Protein AF-A0A0J6SV05-F1 (afdb_monomer_lite)

Structure (mmCIF, N/CA/C/O backbone):
data_AF-A0A0J6SV05-F1
#
_entry.id   AF-A0A0J6SV05-F1
#
loop_
_atom_site.group_PDB
_atom_site.id
_atom_site.type_symbol
_atom_site.label_atom_id
_atom_site.label_alt_id
_atom_site.label_comp_id
_atom_site.label_asym_id
_atom_site.label_entity_id
_atom_site.label_seq_id
_atom_site.pdbx_PDB_ins_code
_atom_site.Cartn_x
_atom_site.Cartn_y
_atom_site.Cartn_z
_atom_site.occupancy
_atom_site.B_iso_or_equiv
_atom_site.auth_seq_id
_atom_site.auth_comp_id
_atom_site.auth_asym_id
_atom_site.auth_atom_id
_atom_site.pdbx_PDB_model_num
ATOM 1 N N . MET A 1 1 ? -43.592 -12.415 7.353 1.00 39.47 1 MET A N 1
ATOM 2 C CA . MET A 1 1 ? -42.940 -11.315 8.099 1.00 39.47 1 MET A CA 1
ATOM 3 C C . MET A 1 1 ? -41.595 -11.030 7.451 1.00 39.47 1 MET A C 1
ATOM 5 O O . MET A 1 1 ? -40.737 -11.900 7.470 1.00 39.47 1 MET A O 1
ATOM 9 N N . SER A 1 2 ? -41.433 -9.872 6.805 1.00 54.97 2 SER A N 1
ATOM 10 C CA . SER A 1 2 ? -40.156 -9.497 6.184 1.00 54.97 2 SER A CA 1
ATOM 11 C C . SER A 1 2 ? -39.214 -8.995 7.277 1.00 54.97 2 SER A C 1
ATOM 13 O O . SER A 1 2 ? -39.432 -7.918 7.836 1.00 54.97 2 SER A O 1
ATOM 15 N N . ALA A 1 3 ? -38.224 -9.807 7.650 1.00 58.34 3 ALA A N 1
ATOM 16 C CA . ALA A 1 3 ? -37.185 -9.400 8.585 1.00 58.34 3 ALA A CA 1
ATOM 17 C C . ALA A 1 3 ? -36.394 -8.249 7.946 1.00 58.34 3 ALA A C 1
ATOM 19 O O . ALA A 1 3 ? -35.622 -8.457 7.009 1.00 58.34 3 ALA A O 1
ATOM 20 N N . LYS A 1 4 ? -36.622 -7.015 8.415 1.00 64.94 4 LYS A N 1
ATOM 21 C CA . LYS A 1 4 ? -35.809 -5.858 8.026 1.00 64.94 4 LYS A CA 1
ATOM 22 C C . LYS A 1 4 ? -34.355 -6.194 8.354 1.00 64.94 4 LYS A C 1
ATOM 24 O O . LYS A 1 4 ? -34.016 -6.327 9.528 1.00 64.94 4 LYS A O 1
ATOM 29 N N . LYS A 1 5 ? -33.514 -6.349 7.323 1.00 71.50 5 LYS A N 1
ATOM 30 C CA . LYS A 1 5 ? -32.06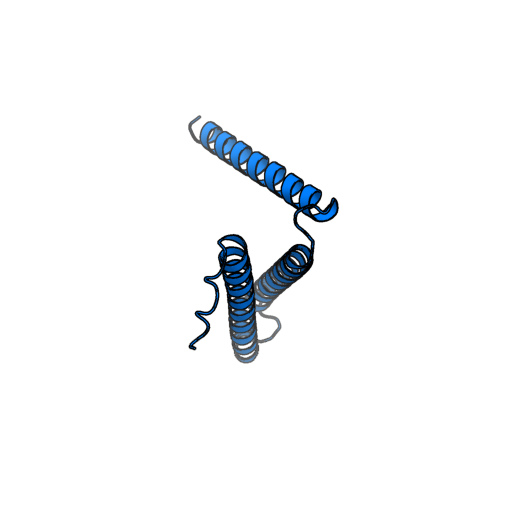6 -6.507 7.504 1.00 71.50 5 LYS A CA 1
ATOM 31 C C . LYS A 1 5 ? -31.563 -5.365 8.402 1.00 71.50 5 LYS A C 1
ATOM 33 O O . LYS A 1 5 ? -31.904 -4.210 8.121 1.00 71.50 5 LYS A O 1
ATOM 38 N N . PRO A 1 6 ? -30.798 -5.660 9.467 1.00 76.25 6 PRO A N 1
ATOM 39 C CA . PRO A 1 6 ? -30.237 -4.619 10.314 1.00 76.25 6 PRO A CA 1
ATOM 40 C C . PRO A 1 6 ? -29.390 -3.663 9.467 1.00 76.25 6 PRO A C 1
ATOM 42 O O . PRO A 1 6 ? -28.670 -4.091 8.562 1.00 76.25 6 PRO A O 1
ATOM 45 N N . ARG A 1 7 ? -29.511 -2.354 9.724 1.00 80.56 7 ARG A N 1
ATOM 46 C CA . ARG A 1 7 ? -28.657 -1.346 9.079 1.00 80.56 7 ARG A CA 1
ATOM 47 C C . ARG A 1 7 ? -27.221 -1.550 9.557 1.00 80.56 7 ARG A C 1
ATOM 49 O O . ARG A 1 7 ? -27.006 -1.745 10.750 1.00 80.56 7 ARG A O 1
ATOM 56 N N . ALA A 1 8 ? -26.269 -1.462 8.631 1.00 82.25 8 ALA A N 1
ATOM 57 C CA . ALA A 1 8 ? -24.851 -1.526 8.958 1.00 82.25 8 ALA A CA 1
ATOM 58 C C . ALA A 1 8 ? -24.465 -0.408 9.939 1.00 82.25 8 ALA A C 1
ATOM 60 O O . ALA A 1 8 ? -24.906 0.739 9.819 1.00 82.25 8 ALA A O 1
ATOM 61 N N . THR A 1 9 ? -23.629 -0.754 10.904 1.00 89.38 9 THR A N 1
ATOM 62 C CA . THR A 1 9 ? -23.035 0.152 11.883 1.00 89.38 9 THR A CA 1
ATOM 63 C C . THR A 1 9 ? -21.963 1.035 11.235 1.00 89.38 9 THR A C 1
ATOM 65 O O . THR A 1 9 ? -21.366 0.697 10.213 1.00 89.38 9 THR A O 1
ATOM 68 N N . ALA A 1 10 ? -21.641 2.167 11.867 1.00 85.69 10 ALA A N 1
ATOM 69 C CA . ALA A 1 10 ? -20.572 3.053 11.394 1.00 85.69 10 ALA A CA 1
ATOM 70 C C . ALA A 1 10 ? -19.184 2.376 11.368 1.00 85.69 10 ALA A C 1
ATOM 72 O O . ALA A 1 10 ? -18.311 2.771 10.597 1.00 85.69 10 ALA A O 1
ATOM 73 N N . ALA A 1 11 ? -18.949 1.367 12.213 1.00 83.88 11 ALA A N 1
ATOM 74 C CA . ALA A 1 11 ? -17.713 0.588 12.189 1.00 83.88 11 ALA A CA 1
ATOM 75 C C . ALA A 1 11 ? -17.635 -0.301 10.939 1.00 83.88 11 ALA A C 1
ATOM 77 O O . ALA A 1 11 ? -16.604 -0.313 10.270 1.00 83.88 11 ALA A O 1
ATOM 78 N N . GLU A 1 12 ? -18.734 -0.966 10.580 1.00 83.19 12 GLU A N 1
ATOM 79 C CA . GLU A 1 12 ? -18.821 -1.804 9.378 1.00 83.19 12 GLU A CA 1
ATOM 80 C C . GLU A 1 12 ? -18.696 -0.974 8.099 1.00 83.19 12 GLU A C 1
ATOM 82 O O . GLU A 1 12 ? -17.954 -1.350 7.196 1.00 83.19 12 GLU A O 1
ATOM 87 N N . ILE A 1 13 ? -19.348 0.193 8.042 1.00 84.88 13 ILE A N 1
ATOM 88 C CA . ILE A 1 13 ? -19.228 1.114 6.900 1.00 84.88 13 ILE A CA 1
ATOM 89 C C . ILE A 1 13 ? -17.773 1.561 6.722 1.00 84.88 13 ILE A C 1
ATOM 91 O O . ILE A 1 13 ? -17.255 1.524 5.609 1.00 84.88 13 ILE A O 1
ATOM 95 N N . ARG A 1 14 ? -17.089 1.940 7.811 1.00 83.38 14 ARG A N 1
ATOM 96 C CA . ARG A 1 14 ? -15.675 2.347 7.757 1.00 83.38 14 ARG A CA 1
ATOM 97 C C . ARG A 1 14 ? -14.755 1.204 7.352 1.00 83.38 14 ARG A C 1
ATOM 99 O O . ARG A 1 14 ? -13.856 1.423 6.551 1.00 83.38 14 ARG A O 1
ATOM 106 N N . SER A 1 15 ? -14.980 0.004 7.881 1.00 82.94 15 SER A N 1
ATOM 107 C CA . SER A 1 15 ? -14.194 -1.174 7.507 1.00 82.94 15 SER A CA 1
ATOM 108 C C . SER A 1 15 ? -14.359 -1.497 6.025 1.00 82.94 15 SER A C 1
ATOM 110 O O . SER A 1 15 ? -13.362 -1.737 5.353 1.00 82.94 15 SER A O 1
ATOM 112 N N . ARG A 1 16 ? -15.586 -1.429 5.499 1.00 85.00 16 ARG A N 1
ATOM 113 C CA . ARG A 1 16 ? -15.849 -1.622 4.072 1.00 85.00 16 ARG A CA 1
ATOM 114 C C . ARG A 1 16 ? -15.171 -0.554 3.217 1.00 85.00 16 ARG A C 1
ATOM 116 O O . ARG A 1 16 ? -14.438 -0.908 2.308 1.00 85.00 16 ARG A O 1
ATOM 123 N N . ALA A 1 17 ? -15.348 0.724 3.551 1.00 84.44 17 ALA A N 1
ATOM 124 C CA . ALA A 1 17 ? -14.714 1.820 2.819 1.00 84.44 17 ALA A CA 1
ATOM 125 C C . ALA A 1 17 ? -13.182 1.702 2.814 1.00 84.44 17 ALA A C 1
ATOM 127 O O . ALA A 1 17 ? -12.539 1.981 1.809 1.00 84.44 17 ALA A O 1
ATOM 128 N N . PHE A 1 18 ? -12.591 1.259 3.925 1.00 84.94 18 PHE A N 1
ATOM 129 C CA . PHE A 1 18 ? -11.158 1.009 3.999 1.00 84.94 18 PHE A CA 1
ATOM 130 C C . PHE A 1 18 ? -10.721 -0.125 3.063 1.00 84.94 18 PHE A C 1
ATOM 132 O O . PHE A 1 18 ? -9.766 0.053 2.314 1.00 84.94 18 PHE A O 1
ATOM 139 N N . LEU A 1 19 ? -11.440 -1.251 3.045 1.00 85.19 19 LEU A N 1
ATOM 140 C CA . LEU A 1 19 ? -11.164 -2.350 2.112 1.00 85.19 19 LEU A CA 1
ATOM 141 C C . LEU A 1 19 ? -11.340 -1.923 0.647 1.00 85.19 19 LEU A C 1
ATOM 143 O O . LEU A 1 19 ? -10.512 -2.280 -0.185 1.00 85.19 19 LEU A O 1
ATOM 147 N N . ASP A 1 20 ? -12.355 -1.110 0.345 1.00 87.81 20 ASP A N 1
ATOM 148 C CA . ASP A 1 20 ? -12.575 -0.561 -0.998 1.00 87.81 20 ASP A CA 1
ATOM 149 C C . ASP A 1 20 ? -11.389 0.321 -1.444 1.00 87.81 20 ASP A C 1
ATOM 151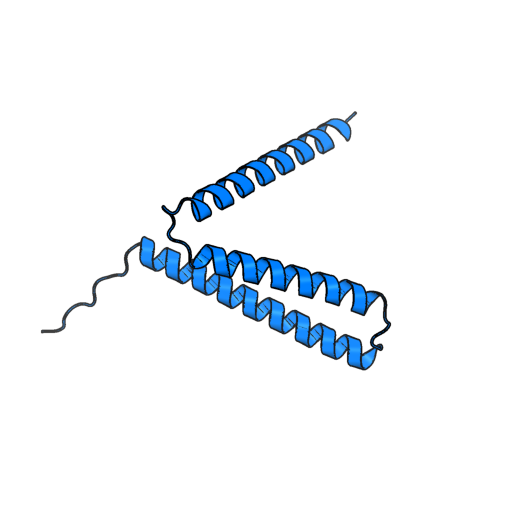 O O . ASP A 1 20 ? -10.970 0.264 -2.600 1.00 87.81 20 ASP A O 1
ATOM 155 N N . VAL A 1 21 ? -10.791 1.095 -0.527 1.00 87.06 21 VAL A N 1
ATOM 156 C CA . VAL A 1 21 ? -9.571 1.877 -0.805 1.00 87.06 21 VAL A CA 1
ATOM 157 C C . VAL A 1 21 ? -8.373 0.970 -1.089 1.00 87.06 21 VAL A C 1
ATOM 159 O O . VAL A 1 21 ? -7.623 1.253 -2.021 1.00 87.06 21 VAL A O 1
ATOM 162 N N . ILE A 1 22 ? -8.187 -0.121 -0.339 1.00 87.94 22 ILE A N 1
ATOM 163 C CA . ILE A 1 22 ? -7.102 -1.081 -0.610 1.00 87.94 22 ILE A CA 1
ATOM 164 C C . ILE A 1 22 ? -7.275 -1.719 -1.989 1.00 87.94 22 ILE A C 1
ATOM 166 O O . ILE A 1 22 ? -6.334 -1.699 -2.780 1.00 87.94 22 ILE A O 1
ATOM 170 N N . ALA A 1 23 ? -8.484 -2.182 -2.315 1.00 88.56 23 ALA A N 1
ATOM 171 C CA . ALA A 1 23 ? -8.793 -2.753 -3.625 1.00 88.56 23 ALA A CA 1
ATOM 172 C C . ALA A 1 23 ? -8.563 -1.744 -4.766 1.00 88.56 23 ALA A C 1
ATOM 174 O O . ALA A 1 23 ? -8.069 -2.093 -5.840 1.00 88.56 23 ALA A O 1
ATOM 175 N N . TRP A 1 24 ? -8.873 -0.466 -4.535 1.00 87.50 24 TRP A N 1
ATOM 176 C CA . TRP A 1 24 ? -8.575 0.593 -5.496 1.00 87.50 24 TRP A CA 1
ATOM 177 C C . TRP A 1 24 ? -7.068 0.796 -5.699 1.00 87.50 24 TRP A C 1
ATOM 179 O O . TRP A 1 24 ? -6.614 0.934 -6.836 1.00 87.50 24 TRP A O 1
ATOM 189 N N . LEU A 1 25 ? -6.277 0.790 -4.624 1.00 87.81 25 LEU A N 1
ATOM 190 C CA . LEU A 1 25 ? -4.818 0.905 -4.711 1.00 87.81 25 LEU A CA 1
ATOM 191 C C . LEU A 1 25 ? -4.194 -0.303 -5.425 1.00 87.81 25 LEU A C 1
ATOM 193 O O . LEU A 1 25 ? -3.341 -0.108 -6.289 1.00 87.81 25 LEU A O 1
ATOM 197 N N . GLU A 1 26 ? -4.660 -1.522 -5.135 1.00 90.06 26 GLU A N 1
ATOM 198 C CA . GLU A 1 26 ? -4.285 -2.753 -5.852 1.00 90.06 26 GLU A CA 1
ATOM 199 C C . GLU A 1 26 ? -4.515 -2.615 -7.359 1.00 90.06 26 GLU A C 1
ATOM 201 O O . GLU A 1 26 ? -3.608 -2.854 -8.161 1.00 90.06 26 GLU A O 1
ATOM 206 N N . PHE A 1 27 ? -5.705 -2.151 -7.748 1.00 89.06 27 PHE A N 1
ATOM 207 C CA . PHE A 1 27 ? -6.033 -1.902 -9.148 1.00 89.06 27 PHE A CA 1
ATOM 208 C C . PHE A 1 27 ? -5.092 -0.874 -9.791 1.00 89.06 27 PHE A C 1
ATOM 210 O O . PHE A 1 27 ? -4.595 -1.092 -10.897 1.00 89.06 27 PHE A O 1
ATOM 217 N N . ARG A 1 28 ? -4.805 0.243 -9.110 1.00 89.12 28 ARG A N 1
ATOM 218 C CA . ARG A 1 28 ? -3.912 1.287 -9.639 1.00 89.12 28 ARG A CA 1
ATOM 219 C C . ARG A 1 28 ? -2.487 0.782 -9.845 1.00 89.12 28 ARG A C 1
ATOM 221 O O . ARG A 1 28 ? -1.900 1.085 -10.880 1.00 89.12 28 ARG A O 1
ATOM 228 N N . VAL A 1 29 ? -1.959 -0.007 -8.910 1.00 90.12 29 VAL A N 1
ATOM 229 C CA . VAL A 1 29 ? -0.641 -0.642 -9.051 1.00 90.12 29 VAL A CA 1
ATOM 230 C C . VAL A 1 29 ? -0.621 -1.574 -10.262 1.00 90.12 29 VAL A C 1
ATOM 232 O O . VAL A 1 29 ? 0.299 -1.486 -11.073 1.00 90.12 29 VAL A O 1
ATOM 235 N N . ALA A 1 30 ? -1.651 -2.405 -10.442 1.00 90.25 30 ALA A N 1
ATOM 236 C CA . ALA A 1 30 ? -1.749 -3.296 -11.598 1.00 90.25 30 ALA A CA 1
ATOM 237 C C . ALA A 1 30 ? -1.751 -2.526 -12.932 1.00 90.25 30 ALA A C 1
ATOM 239 O O . ALA A 1 30 ? -1.023 -2.893 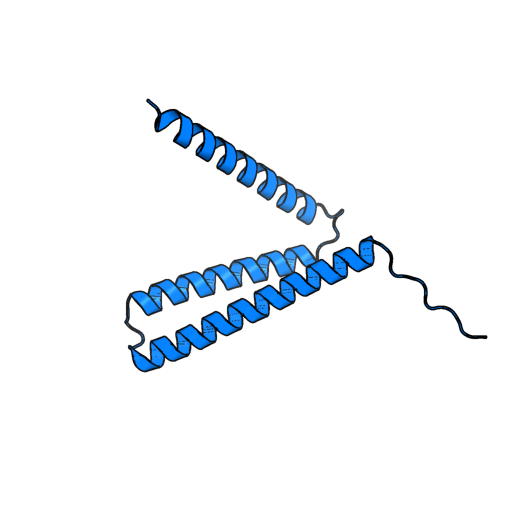-13.852 1.00 90.25 30 ALA A O 1
ATOM 240 N N . VAL A 1 31 ? -2.497 -1.418 -13.019 1.00 86.94 31 VAL A N 1
ATOM 241 C CA . VAL A 1 31 ? -2.507 -0.543 -14.207 1.00 86.94 31 VAL A CA 1
ATOM 242 C C . VAL A 1 31 ? -1.121 0.045 -14.489 1.00 86.94 31 VAL A C 1
ATOM 244 O O . VAL A 1 31 ? -0.695 0.075 -15.643 1.00 86.94 31 VAL A O 1
ATOM 247 N N . CYS A 1 32 ? -0.404 0.505 -13.460 1.00 88.50 32 CYS A N 1
ATOM 248 C CA . CYS A 1 32 ? 0.944 1.047 -13.634 1.00 88.50 32 CYS A CA 1
ATOM 249 C C . CYS A 1 32 ? 1.938 -0.021 -14.114 1.00 88.50 32 CYS A C 1
ATOM 251 O O . CYS A 1 32 ? 2.730 0.258 -15.012 1.00 88.50 32 CYS A O 1
ATOM 253 N N . ARG A 1 33 ? 1.872 -1.245 -13.569 1.00 90.38 33 ARG A N 1
ATOM 254 C CA . ARG A 1 33 ? 2.715 -2.370 -14.015 1.00 90.38 33 ARG A CA 1
ATOM 255 C C . ARG A 1 33 ? 2.477 -2.702 -15.481 1.00 90.38 33 ARG A C 1
ATOM 257 O O . ARG A 1 33 ? 3.431 -2.771 -16.244 1.00 90.38 33 ARG A O 1
ATOM 264 N N . ASP A 1 34 ? 1.219 -2.832 -15.884 1.00 90.06 34 ASP A N 1
ATOM 265 C CA . ASP A 1 34 ? 0.865 -3.136 -17.272 1.00 90.06 34 ASP A CA 1
ATOM 266 C C . ASP A 1 34 ? 1.301 -2.016 -18.240 1.00 90.06 34 ASP A C 1
ATOM 268 O O . ASP A 1 34 ? 1.828 -2.274 -19.325 1.00 90.06 34 ASP A O 1
ATOM 272 N N . GLY A 1 35 ? 1.159 -0.748 -17.839 1.00 87.25 35 GLY A N 1
ATOM 273 C CA . GLY A 1 35 ? 1.686 0.384 -18.607 1.00 87.25 35 GLY A CA 1
ATOM 274 C C . GLY A 1 35 ? 3.209 0.329 -18.764 1.00 87.25 35 GLY A C 1
ATOM 275 O O . GLY A 1 35 ? 3.735 0.557 -19.855 1.00 87.25 35 GLY A O 1
ATOM 276 N N . LEU A 1 36 ? 3.915 -0.028 -17.693 1.00 89.00 36 LEU A N 1
ATOM 277 C CA . LEU A 1 36 ? 5.365 -0.173 -17.676 1.00 89.00 36 LEU A CA 1
ATOM 278 C C . LEU A 1 36 ? 5.854 -1.359 -18.510 1.00 89.00 36 LEU A C 1
ATOM 280 O O . LEU A 1 36 ? 6.853 -1.231 -19.216 1.00 89.00 36 LEU A O 1
ATOM 284 N N . GLU A 1 37 ? 5.157 -2.490 -18.481 1.00 89.25 37 GLU A N 1
ATOM 285 C CA . GLU A 1 37 ? 5.450 -3.647 -19.332 1.00 89.25 37 GLU A CA 1
ATOM 286 C C . GLU A 1 37 ? 5.331 -3.273 -20.813 1.00 89.25 37 GLU A C 1
ATOM 288 O O . GLU A 1 37 ? 6.252 -3.529 -21.592 1.00 89.25 37 GLU A O 1
ATOM 293 N N . ARG A 1 38 ? 4.264 -2.560 -21.195 1.00 88.50 38 ARG A N 1
ATOM 294 C CA . ARG A 1 38 ? 4.076 -2.056 -22.567 1.00 88.50 38 ARG A CA 1
ATOM 295 C C . ARG A 1 38 ? 5.136 -1.031 -22.978 1.00 88.50 38 ARG A C 1
ATOM 297 O O . ARG A 1 38 ? 5.647 -1.077 -24.101 1.00 88.50 38 ARG A O 1
ATOM 304 N N . TYR A 1 39 ? 5.503 -0.120 -22.078 1.00 86.06 39 TYR A N 1
ATOM 305 C CA . TYR A 1 39 ? 6.583 0.841 -22.319 1.00 86.06 39 TYR A CA 1
ATOM 306 C C . TYR A 1 39 ? 7.927 0.128 -22.522 1.00 86.06 39 TYR A C 1
ATOM 308 O O . TYR A 1 39 ? 8.658 0.405 -23.471 1.00 86.06 39 TYR A O 1
ATOM 316 N N . THR A 1 40 ? 8.214 -0.856 -21.674 1.00 89.56 40 THR A N 1
ATOM 317 C CA . THR A 1 40 ? 9.446 -1.644 -21.724 1.00 89.56 40 THR A CA 1
ATOM 318 C C . THR A 1 40 ? 9.532 -2.481 -23.000 1.00 89.56 40 THR A C 1
ATOM 320 O O . THR A 1 40 ? 10.589 -2.541 -23.623 1.00 89.56 40 THR A O 1
ATOM 323 N N . ALA A 1 41 ? 8.418 -3.071 -23.440 1.00 89.19 41 ALA A N 1
ATOM 324 C CA . ALA A 1 41 ? 8.347 -3.821 -24.694 1.00 89.19 41 ALA A CA 1
ATOM 325 C C . ALA A 1 41 ? 8.629 -2.951 -25.935 1.00 89.19 41 ALA A C 1
ATOM 327 O O . ALA A 1 41 ? 9.167 -3.446 -26.921 1.00 89.19 41 ALA A O 1
ATOM 328 N N . SER A 1 42 ? 8.283 -1.660 -25.892 1.00 87.25 42 SER A N 1
ATOM 329 C CA . SER A 1 42 ? 8.470 -0.730 -27.018 1.00 87.25 42 SER A CA 1
ATOM 330 C C . SER A 1 42 ? 9.813 0.012 -27.005 1.00 87.25 42 SER A C 1
ATOM 332 O O . SER A 1 42 ? 10.293 0.395 -28.068 1.00 87.25 42 SER A O 1
ATOM 334 N N . HIS A 1 43 ? 10.430 0.204 -25.834 1.00 85.94 43 HIS A N 1
ATOM 335 C CA . HIS A 1 43 ? 11.636 1.035 -25.668 1.00 85.94 43 HIS A CA 1
ATOM 336 C C . HIS A 1 43 ? 12.865 0.266 -25.153 1.00 85.94 43 HIS A C 1
ATOM 338 O O . HIS A 1 43 ? 13.945 0.845 -25.032 1.00 85.94 43 HIS A O 1
ATOM 344 N N . GLY A 1 44 ? 12.720 -1.028 -24.862 1.00 84.56 44 GLY A N 1
ATOM 345 C CA . GLY A 1 44 ? 13.779 -1.885 -24.337 1.00 84.56 44 GLY A CA 1
ATOM 346 C C . GLY A 1 44 ? 13.885 -1.868 -22.808 1.00 84.56 44 GLY A C 1
ATOM 347 O O . GLY A 1 44 ? 13.647 -0.858 -22.140 1.00 84.56 44 GLY A O 1
ATOM 348 N N . ALA A 1 45 ? 14.285 -3.014 -22.250 1.00 78.50 45 ALA A N 1
ATOM 349 C CA . ALA A 1 45 ? 14.434 -3.238 -20.808 1.00 78.50 45 ALA A CA 1
ATOM 350 C C . ALA A 1 45 ? 15.532 -2.398 -20.141 1.00 78.50 45 ALA A C 1
ATOM 352 O O . ALA A 1 45 ? 15.472 -2.176 -18.932 1.00 78.50 45 ALA A O 1
ATOM 353 N N . ASP A 1 46 ? 16.485 -1.885 -20.913 1.00 83.94 46 ASP A N 1
ATOM 354 C CA . ASP A 1 46 ? 17.630 -1.131 -20.394 1.00 83.94 46 ASP A CA 1
ATOM 355 C C . ASP A 1 46 ? 17.401 0.388 -20.391 1.00 83.94 46 ASP A C 1
ATOM 357 O O . ASP A 1 46 ? 18.285 1.163 -20.020 1.00 83.94 46 ASP A O 1
ATOM 361 N N . SER A 1 47 ? 16.200 0.845 -20.765 1.00 84.12 47 SER A N 1
ATOM 362 C CA . SER A 1 47 ? 15.836 2.256 -20.647 1.00 84.12 47 SER A CA 1
ATOM 363 C C . SER A 1 47 ? 15.900 2.704 -19.183 1.00 84.12 47 SER A C 1
ATOM 365 O O . SER A 1 47 ? 15.235 2.142 -18.307 1.00 84.12 47 SER A O 1
ATOM 367 N N . ARG A 1 48 ? 16.657 3.777 -18.916 1.00 86.50 48 ARG A N 1
ATOM 368 C CA . ARG A 1 48 ? 16.749 4.396 -17.582 1.00 86.50 48 ARG A CA 1
ATOM 369 C C . ARG A 1 48 ? 15.371 4.782 -17.041 1.00 86.50 48 ARG A C 1
ATOM 371 O O . ARG A 1 48 ? 15.108 4.571 -15.863 1.00 86.50 48 ARG A O 1
ATOM 378 N N . ALA A 1 49 ? 14.490 5.290 -17.903 1.00 82.56 49 ALA A N 1
ATOM 379 C CA . ALA A 1 49 ? 13.118 5.620 -17.529 1.00 82.56 49 ALA A CA 1
ATOM 380 C C . ALA A 1 49 ? 12.347 4.365 -17.088 1.00 82.56 49 ALA A C 1
ATOM 382 O O . ALA A 1 49 ? 11.751 4.357 -16.016 1.00 82.56 49 ALA A O 1
ATOM 383 N N . ALA A 1 50 ? 12.454 3.262 -17.838 1.00 83.62 50 ALA A N 1
ATOM 384 C CA . ALA A 1 50 ? 11.829 1.993 -17.462 1.00 83.62 50 ALA A CA 1
ATOM 385 C C . ALA A 1 50 ? 12.394 1.415 -16.150 1.00 83.62 50 ALA A C 1
ATOM 387 O O . ALA A 1 50 ? 11.693 0.701 -15.435 1.00 83.62 50 ALA A O 1
ATOM 388 N N . ALA A 1 51 ? 13.665 1.673 -15.826 1.00 85.25 51 ALA A N 1
ATOM 389 C CA . ALA A 1 51 ? 14.260 1.269 -14.551 1.00 85.25 51 ALA A CA 1
ATOM 390 C C . ALA A 1 51 ? 13.717 2.094 -13.369 1.00 85.25 51 ALA A C 1
ATOM 392 O O . ALA A 1 51 ? 13.349 1.518 -12.346 1.00 85.25 51 ALA A O 1
ATOM 393 N N . THR A 1 52 ? 13.610 3.419 -13.518 1.00 85.56 52 THR A N 1
ATOM 394 C CA . THR A 1 52 ? 13.031 4.306 -12.492 1.00 85.56 52 THR A CA 1
ATOM 395 C C . THR A 1 52 ? 11.563 3.979 -12.224 1.00 85.56 52 THR A C 1
ATOM 397 O O . THR A 1 52 ? 11.177 3.816 -11.069 1.00 85.56 52 THR A O 1
ATOM 400 N N . GLU A 1 53 ? 10.763 3.799 -13.273 1.00 85.62 53 GLU A N 1
ATOM 401 C CA . GLU A 1 53 ? 9.349 3.430 -13.134 1.00 85.62 53 GLU A CA 1
ATOM 402 C C . GLU A 1 53 ? 9.174 2.047 -12.482 1.00 85.62 53 GLU A C 1
ATOM 404 O O . GLU A 1 53 ? 8.271 1.852 -11.670 1.00 85.62 53 GLU A O 1
ATOM 409 N N . ARG A 1 54 ? 10.075 1.087 -12.753 1.00 87.31 54 ARG A N 1
ATOM 410 C CA . ARG A 1 54 ? 10.061 -0.229 -12.081 1.00 87.31 54 ARG A CA 1
ATOM 411 C C . ARG A 1 54 ? 10.336 -0.106 -10.591 1.00 87.31 54 ARG A C 1
ATOM 413 O O . ARG A 1 54 ? 9.668 -0.771 -9.804 1.00 87.31 54 ARG A O 1
ATOM 420 N N . ALA A 1 55 ? 11.298 0.732 -10.209 1.00 86.94 55 ALA A N 1
ATOM 421 C CA . ALA A 1 55 ? 11.594 0.986 -8.804 1.00 86.94 55 ALA A CA 1
ATOM 422 C C . ALA A 1 55 ? 10.381 1.605 -8.089 1.00 86.94 55 ALA A C 1
ATOM 424 O O . ALA A 1 55 ? 9.980 1.109 -7.039 1.00 86.94 55 ALA A O 1
ATOM 425 N N . ALA A 1 56 ? 9.733 2.602 -8.699 1.00 84.56 56 ALA A N 1
ATOM 426 C CA . ALA A 1 56 ? 8.535 3.232 -8.143 1.00 84.56 56 ALA A CA 1
ATOM 427 C C . ALA A 1 56 ? 7.349 2.255 -8.023 1.00 84.56 56 ALA A C 1
ATOM 429 O O . ALA A 1 56 ? 6.673 2.219 -6.992 1.00 84.56 56 ALA A O 1
ATOM 430 N N . ALA A 1 57 ? 7.110 1.421 -9.042 1.00 87.56 57 ALA A N 1
ATOM 431 C CA . ALA A 1 57 ? 6.077 0.386 -8.994 1.00 87.56 57 ALA A CA 1
ATOM 432 C C . ALA A 1 57 ? 6.345 -0.631 -7.870 1.00 87.56 57 ALA A C 1
ATOM 434 O O . ALA A 1 57 ? 5.435 -0.981 -7.117 1.00 87.56 57 ALA A O 1
ATOM 435 N N . PHE A 1 58 ? 7.602 -1.049 -7.701 1.00 87.62 58 PHE A N 1
ATOM 436 C CA . PHE A 1 58 ? 8.003 -1.960 -6.632 1.00 87.62 58 PHE A CA 1
ATOM 437 C C . PHE A 1 58 ? 7.823 -1.348 -5.235 1.00 87.62 58 PHE A C 1
ATOM 439 O O . PHE A 1 58 ? 7.304 -2.008 -4.334 1.00 87.62 58 PHE A O 1
ATOM 446 N N . GLU A 1 59 ? 8.194 -0.082 -5.043 1.00 87.50 59 GLU A N 1
ATOM 447 C CA . GLU A 1 59 ? 7.948 0.627 -3.782 1.00 87.50 59 GLU A CA 1
ATOM 448 C C . GLU A 1 59 ? 6.450 0.711 -3.462 1.00 87.50 59 GLU A C 1
ATOM 450 O O . GLU A 1 59 ? 6.042 0.430 -2.331 1.00 87.50 59 GLU A O 1
ATOM 455 N N . ALA A 1 60 ? 5.611 1.013 -4.458 1.00 86.81 60 ALA A N 1
ATOM 456 C CA . ALA A 1 60 ? 4.161 1.045 -4.287 1.00 86.81 60 ALA A CA 1
ATOM 457 C C . ALA A 1 60 ? 3.595 -0.324 -3.864 1.00 86.81 60 ALA A C 1
ATOM 459 O O . ALA A 1 60 ? 2.740 -0.392 -2.978 1.00 86.81 60 ALA A O 1
ATOM 460 N N . GLU A 1 61 ? 4.100 -1.420 -4.435 1.00 89.88 61 GLU A N 1
ATOM 461 C CA . GLU A 1 61 ? 3.730 -2.787 -4.043 1.00 89.88 61 GLU A CA 1
ATOM 462 C C . GLU A 1 61 ? 4.137 -3.118 -2.606 1.00 89.88 61 GLU A C 1
ATOM 464 O O . GLU A 1 61 ? 3.361 -3.732 -1.867 1.00 89.88 61 GLU A O 1
ATOM 469 N N . LEU A 1 62 ? 5.334 -2.704 -2.184 1.00 90.69 62 LEU A N 1
ATOM 470 C CA . LEU A 1 62 ? 5.794 -2.902 -0.810 1.00 90.69 62 LEU A CA 1
ATOM 471 C C . LEU A 1 62 ? 4.921 -2.143 0.191 1.00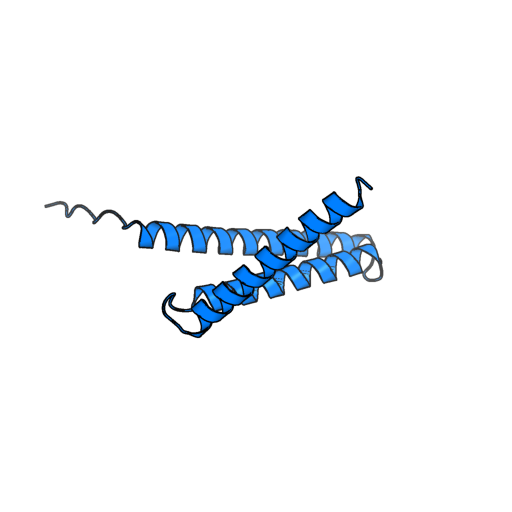 90.69 62 LEU A C 1
ATOM 473 O O . LEU A 1 62 ? 4.525 -2.717 1.209 1.00 90.69 62 LEU A O 1
ATOM 477 N N . ILE A 1 63 ? 4.585 -0.888 -0.115 1.00 85.19 63 ILE A N 1
ATOM 478 C CA . ILE A 1 63 ? 3.695 -0.064 0.709 1.00 85.19 63 ILE A CA 1
ATOM 479 C C . ILE A 1 63 ? 2.322 -0.727 0.817 1.00 85.19 63 ILE A C 1
ATOM 481 O O . ILE A 1 63 ? 1.810 -0.914 1.920 1.00 85.19 63 ILE A O 1
ATOM 485 N N . LEU A 1 64 ? 1.742 -1.135 -0.311 1.00 88.69 64 LEU A N 1
ATOM 486 C CA . LEU A 1 64 ? 0.437 -1.786 -0.352 1.00 88.69 64 LEU A CA 1
ATOM 487 C C . LEU A 1 64 ? 0.425 -3.090 0.453 1.00 88.69 64 LEU A C 1
ATOM 489 O O . LEU A 1 64 ? -0.489 -3.321 1.245 1.00 88.69 64 LEU A O 1
ATOM 493 N N . ARG A 1 65 ? 1.470 -3.912 0.315 1.00 88.25 65 ARG A N 1
ATOM 494 C CA . ARG A 1 65 ? 1.644 -5.137 1.102 1.00 88.25 65 ARG A CA 1
ATOM 495 C C . ARG A 1 65 ? 1.681 -4.840 2.599 1.00 88.25 65 ARG A C 1
ATOM 497 O O . ARG A 1 65 ? 1.071 -5.575 3.374 1.00 88.25 65 ARG A O 1
ATOM 504 N N . GLU A 1 66 ? 2.398 -3.804 3.019 1.00 87.81 66 GLU A N 1
ATOM 505 C CA . GLU A 1 66 ? 2.509 -3.456 4.436 1.00 87.81 66 GLU A CA 1
ATOM 506 C C . GLU A 1 66 ? 1.193 -2.906 4.998 1.00 87.81 66 GLU A C 1
ATOM 508 O O . GLU A 1 66 ? 0.754 -3.327 6.069 1.00 87.81 66 GLU A O 1
ATOM 513 N N . ILE A 1 67 ? 0.494 -2.063 4.233 1.00 85.06 67 ILE A N 1
ATOM 514 C CA . ILE A 1 67 ? -0.852 -1.599 4.586 1.00 85.06 67 ILE A CA 1
ATOM 515 C C . ILE A 1 67 ? -1.812 -2.790 4.702 1.00 85.06 67 ILE A C 1
ATOM 517 O O . ILE A 1 67 ? -2.574 -2.866 5.665 1.00 85.06 67 ILE A O 1
ATOM 521 N N . GLY A 1 68 ? -1.743 -3.749 3.776 1.00 84.75 68 GLY A N 1
ATOM 522 C CA . GLY A 1 68 ? -2.537 -4.977 3.818 1.00 84.75 68 GLY A CA 1
ATOM 523 C C . GLY A 1 68 ? -2.280 -5.812 5.076 1.00 84.75 68 GLY A C 1
ATOM 524 O O . GLY A 1 68 ? -3.222 -6.303 5.692 1.00 84.75 68 GLY A O 1
ATOM 525 N N . LYS A 1 69 ? -1.028 -5.925 5.540 1.00 84.81 69 LYS A N 1
ATOM 526 C CA . LYS A 1 69 ? -0.731 -6.592 6.823 1.00 84.81 69 LYS A CA 1
ATOM 527 C C . LYS A 1 69 ? -1.336 -5.842 8.006 1.00 84.81 69 LYS A C 1
ATOM 529 O O . LYS A 1 69 ?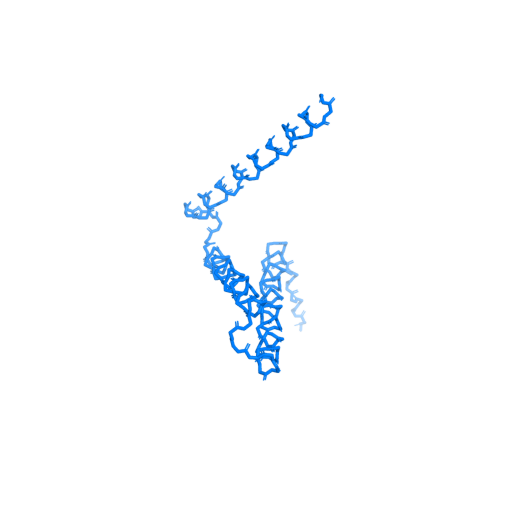 -1.942 -6.467 8.873 1.00 84.81 69 LYS A O 1
ATOM 534 N N . LEU A 1 70 ? -1.193 -4.515 8.040 1.00 82.62 70 LEU A N 1
ATOM 535 C CA . LEU A 1 70 ? -1.761 -3.677 9.100 1.00 82.62 70 LEU A CA 1
ATOM 536 C C . LEU A 1 70 ? -3.294 -3.744 9.122 1.00 82.62 70 LEU A C 1
ATOM 538 O O . LEU A 1 70 ? -3.880 -3.736 10.203 1.00 82.62 70 LEU A O 1
ATOM 542 N N . ALA A 1 71 ? -3.934 -3.868 7.956 1.00 82.62 71 ALA A N 1
ATOM 543 C CA . ALA A 1 71 ? -5.381 -4.023 7.804 1.00 82.62 71 ALA A CA 1
ATOM 544 C C . ALA A 1 71 ? -5.938 -5.270 8.509 1.00 82.62 71 ALA A C 1
ATOM 546 O O . ALA A 1 71 ? -7.077 -5.259 8.974 1.00 82.62 71 ALA A O 1
ATOM 547 N N . LEU A 1 72 ? -5.137 -6.335 8.606 1.00 84.44 72 LEU A N 1
ATOM 548 C CA . LEU A 1 72 ? -5.517 -7.589 9.261 1.00 84.44 72 LEU A CA 1
ATOM 549 C C . LEU A 1 72 ? -5.334 -7.549 10.786 1.00 84.44 72 LEU A C 1
ATOM 551 O O . LEU A 1 72 ? -5.784 -8.458 11.488 1.00 84.44 72 LEU A O 1
ATOM 555 N N . LEU A 1 73 ? -4.674 -6.520 11.323 1.00 84.50 73 LEU A N 1
ATOM 556 C CA . LEU A 1 73 ? -4.443 -6.401 12.757 1.00 84.50 73 LEU A CA 1
ATOM 557 C C . LEU A 1 73 ? -5.664 -5.800 13.468 1.00 84.50 73 LEU A C 1
ATOM 559 O O . LEU A 1 73 ? -6.197 -4.773 13.043 1.00 84.50 73 LEU A O 1
ATOM 563 N N . PRO A 1 74 ? -6.065 -6.343 14.632 1.00 82.88 74 PRO A N 1
ATOM 564 C CA . PRO A 1 74 ? -7.069 -5.698 15.463 1.00 82.88 74 PRO A CA 1
ATOM 565 C C . PRO A 1 74 ? -6.597 -4.297 15.894 1.00 82.88 74 PRO A C 1
ATOM 567 O O . PRO A 1 74 ? -5.464 -4.174 16.379 1.00 82.88 74 PRO A O 1
ATOM 570 N N . PRO A 1 75 ? -7.455 -3.257 15.863 1.00 80.00 75 PRO A N 1
ATOM 571 C CA . PRO A 1 75 ? -7.063 -1.893 16.242 1.00 80.00 75 PRO A CA 1
ATOM 572 C C . PRO A 1 75 ? -6.507 -1.762 17.669 1.00 80.00 75 PRO A C 1
ATOM 574 O O . PRO A 1 75 ? -5.714 -0.873 17.969 1.00 80.00 75 PRO A O 1
ATOM 577 N N . ARG A 1 76 ? -6.917 -2.658 18.578 1.00 85.25 76 ARG A N 1
ATOM 578 C CA . ARG A 1 76 ? -6.470 -2.672 19.985 1.00 85.25 76 ARG A CA 1
ATOM 579 C C . ARG A 1 76 ? -5.154 -3.430 20.190 1.00 85.25 76 ARG A C 1
ATOM 581 O O . ARG A 1 76 ? -4.582 -3.374 21.286 1.00 85.25 76 ARG A O 1
ATOM 588 N N . SER A 1 77 ? -4.666 -4.128 19.163 1.00 90.31 77 SER A N 1
ATOM 589 C CA . SER A 1 77 ? -3.401 -4.856 19.225 1.00 90.31 77 SER A CA 1
ATOM 590 C C . SER A 1 77 ? -2.236 -3.900 19.498 1.00 90.31 77 SER A C 1
ATOM 592 O O . SER A 1 77 ? -2.287 -2.704 19.197 1.00 90.31 77 SER A O 1
ATOM 594 N N . ARG A 1 78 ? -1.180 -4.418 20.130 1.00 91.38 78 ARG A N 1
ATOM 595 C CA . ARG A 1 78 ? 0.035 -3.639 20.398 1.00 91.38 78 ARG A CA 1
ATOM 596 C C . ARG A 1 78 ? 0.710 -3.210 19.094 1.00 91.38 78 ARG A C 1
ATOM 598 O O . ARG A 1 78 ? 1.062 -2.044 18.969 1.00 91.38 78 ARG A O 1
ATOM 605 N N . ALA A 1 79 ? 0.816 -4.132 18.138 1.00 86.44 79 ALA A N 1
ATOM 606 C CA . ALA A 1 79 ? 1.443 -3.897 16.842 1.00 86.44 79 ALA A CA 1
ATOM 607 C C . ALA A 1 79 ? 0.756 -2.761 16.066 1.00 86.44 79 ALA A C 1
ATOM 609 O O . ALA A 1 79 ? 1.423 -1.826 15.635 1.00 86.44 79 ALA A O 1
ATOM 610 N N . PHE A 1 80 ? -0.580 -2.767 15.985 1.00 88.12 80 PHE A N 1
ATOM 611 C CA . PHE A 1 80 ? -1.315 -1.692 15.310 1.00 88.12 80 PHE A CA 1
ATOM 612 C C . PHE A 1 80 ? -1.092 -0.329 15.982 1.00 88.12 80 PHE A C 1
ATOM 614 O O . PHE A 1 80 ? -0.867 0.679 15.315 1.00 88.12 80 PHE A O 1
ATOM 621 N N . ARG A 1 81 ? -1.115 -0.287 17.321 1.00 89.81 81 ARG A N 1
ATOM 622 C CA . ARG A 1 81 ? -0.871 0.953 18.073 1.00 89.81 81 ARG A CA 1
ATOM 623 C C . ARG A 1 81 ? 0.545 1.496 17.878 1.00 89.81 81 ARG A C 1
ATOM 625 O O . ARG A 1 81 ? 0.692 2.712 17.799 1.00 89.81 81 ARG A O 1
ATOM 632 N N . GLN A 1 82 ? 1.547 0.621 17.798 1.00 92.12 82 GLN A N 1
ATOM 633 C CA . GLN A 1 82 ? 2.937 1.000 17.524 1.00 92.12 82 GLN A CA 1
ATOM 634 C C . GLN A 1 82 ? 3.081 1.596 16.122 1.00 92.12 82 GLN A C 1
ATOM 636 O O . GLN A 1 82 ? 3.533 2.729 16.005 1.00 92.12 82 GLN A O 1
ATOM 641 N N . ALA A 1 83 ? 2.574 0.916 15.091 1.00 88.25 83 ALA A N 1
ATOM 642 C CA . ALA A 1 83 ? 2.598 1.433 13.721 1.00 88.25 83 ALA A CA 1
ATOM 643 C C . ALA A 1 83 ? 1.867 2.787 13.589 1.00 88.25 83 ALA A C 1
ATOM 645 O O . ALA A 1 83 ? 2.336 3.711 12.924 1.00 88.25 83 ALA A O 1
ATOM 646 N N . ALA A 1 84 ? 0.727 2.950 14.271 1.00 87.50 84 ALA A N 1
ATOM 647 C CA . ALA A 1 84 ? -0.004 4.216 14.284 1.00 87.50 84 ALA A CA 1
ATOM 648 C C . ALA A 1 84 ? 0.778 5.353 14.968 1.00 87.50 84 ALA A C 1
ATOM 650 O O . ALA A 1 84 ? 0.651 6.511 14.573 1.00 87.50 84 ALA A O 1
ATOM 651 N N . GLU A 1 85 ? 1.555 5.039 16.004 1.00 92.69 85 GLU A N 1
ATOM 652 C CA . GLU A 1 85 ? 2.410 5.996 16.709 1.00 92.69 85 GLU A CA 1
ATOM 653 C C . GLU A 1 85 ? 3.627 6.401 15.874 1.00 92.69 85 GLU A C 1
ATOM 655 O O . GLU A 1 85 ? 3.918 7.589 15.768 1.00 92.69 85 GLU A O 1
ATOM 660 N N . GLU A 1 86 ? 4.286 5.445 15.222 1.00 91.94 86 GLU A N 1
ATOM 661 C CA . GLU A 1 86 ? 5.383 5.713 14.284 1.00 91.94 86 GLU A CA 1
ATOM 662 C C . GLU A 1 86 ? 4.929 6.642 13.156 1.00 91.94 86 GLU A C 1
ATOM 664 O O . GLU A 1 86 ? 5.573 7.659 12.897 1.00 91.94 86 GLU A O 1
ATOM 669 N N . ARG A 1 87 ? 3.754 6.380 12.564 1.00 88.31 87 ARG A N 1
ATOM 670 C CA . ARG A 1 87 ? 3.154 7.278 11.567 1.00 88.31 87 ARG A CA 1
ATOM 671 C C . ARG A 1 87 ? 2.943 8.688 12.118 1.00 88.31 87 ARG A C 1
ATOM 673 O O . ARG A 1 87 ? 3.225 9.655 11.418 1.00 88.31 87 ARG A O 1
ATOM 680 N N . ARG A 1 88 ? 2.405 8.825 13.337 1.00 91.75 88 ARG A N 1
ATOM 681 C CA . ARG A 1 88 ? 2.176 10.146 13.952 1.00 91.75 88 ARG A CA 1
ATOM 682 C C . ARG A 1 88 ? 3.481 10.920 14.112 1.00 91.75 88 ARG A C 1
ATOM 684 O O . ARG A 1 88 ? 3.515 12.094 13.763 1.00 91.75 88 ARG A O 1
ATOM 691 N N . ARG A 1 89 ? 4.539 10.264 14.594 1.00 93.62 89 ARG A N 1
ATOM 692 C CA . ARG A 1 89 ? 5.864 10.883 14.754 1.00 93.62 89 ARG A CA 1
ATOM 693 C C . ARG A 1 89 ? 6.441 11.320 13.420 1.00 93.62 89 ARG A C 1
ATOM 695 O O . ARG A 1 89 ? 6.828 12.473 13.296 1.00 93.62 89 ARG A O 1
ATOM 702 N N . TYR A 1 90 ? 6.391 10.443 12.421 1.00 91.00 90 TYR A N 1
ATOM 703 C CA . TYR A 1 90 ? 6.856 10.758 11.076 1.00 91.00 90 TYR A CA 1
ATOM 704 C C . TYR A 1 90 ? 6.139 11.981 10.488 1.00 91.00 90 TYR A C 1
ATOM 706 O O . TYR A 1 90 ? 6.788 12.896 9.994 1.00 91.00 90 TYR A O 1
ATOM 714 N N . VAL A 1 91 ? 4.804 12.039 10.572 1.00 91.19 91 VAL A N 1
ATOM 715 C CA . VAL A 1 91 ? 4.035 13.196 10.080 1.00 91.19 91 VAL A CA 1
ATOM 716 C C . VAL A 1 91 ? 4.441 14.473 10.817 1.00 91.19 91 VAL A C 1
ATOM 718 O O . VAL A 1 91 ? 4.764 15.460 10.167 1.00 91.19 91 VAL A O 1
ATOM 721 N N . ALA A 1 92 ? 4.529 14.430 12.147 1.00 91.19 92 ALA A N 1
ATOM 722 C CA . ALA A 1 92 ? 4.937 15.585 12.944 1.00 91.19 92 ALA A CA 1
ATOM 723 C C . ALA A 1 92 ? 6.386 16.032 12.662 1.00 91.19 92 ALA A C 1
ATOM 725 O O . ALA A 1 92 ? 6.719 17.205 12.802 1.00 91.19 92 ALA A O 1
ATOM 726 N N . GLU A 1 93 ? 7.288 15.115 12.312 1.00 93.00 93 GLU A N 1
ATOM 727 C CA . GLU A 1 93 ? 8.648 15.443 11.864 1.00 93.00 93 GLU A CA 1
ATOM 728 C C . GLU A 1 93 ? 8.649 16.087 10.475 1.00 93.00 93 GLU A C 1
ATOM 730 O O . GLU A 1 93 ? 9.369 17.058 10.256 1.00 93.00 93 GLU A O 1
ATOM 735 N N . ARG A 1 94 ? 7.821 15.592 9.548 1.00 90.31 94 ARG A N 1
ATOM 736 C CA . ARG A 1 94 ? 7.685 16.162 8.201 1.00 90.31 94 ARG A CA 1
ATOM 737 C C . ARG A 1 94 ? 7.052 17.548 8.206 1.00 90.31 94 ARG A C 1
ATOM 739 O O . ARG A 1 94 ? 7.496 18.386 7.432 1.00 90.31 94 ARG A O 1
ATOM 746 N N . GLU A 1 95 ? 6.054 17.775 9.053 1.00 88.81 95 GLU A N 1
ATOM 747 C CA . GLU A 1 95 ? 5.421 19.087 9.232 1.00 88.81 95 GLU A CA 1
ATOM 748 C C . GLU A 1 95 ? 6.427 20.094 9.801 1.00 88.81 95 GLU A C 1
ATOM 750 O O . GLU A 1 95 ? 6.650 21.129 9.187 1.00 88.81 95 GLU A O 1
ATOM 755 N N . ARG A 1 96 ? 7.159 19.735 10.866 1.00 87.44 96 ARG A N 1
ATOM 756 C CA . ARG A 1 96 ? 8.223 20.593 11.420 1.00 87.44 96 ARG A CA 1
ATOM 757 C C . ARG A 1 96 ? 9.317 20.923 10.405 1.00 87.44 96 ARG A C 1
ATOM 759 O O . ARG A 1 96 ? 9.692 22.076 10.265 1.00 87.44 96 ARG A O 1
ATOM 766 N N . ALA A 1 97 ? 9.795 19.927 9.658 1.00 84.19 97 ALA A N 1
ATOM 767 C CA . ALA A 1 97 ? 10.805 20.154 8.626 1.00 84.19 97 ALA A CA 1
ATOM 768 C C . ALA A 1 97 ? 10.293 21.037 7.472 1.00 84.19 97 ALA A C 1
ATOM 770 O O . ALA A 1 97 ? 11.082 21.739 6.844 1.00 84.19 97 ALA A O 1
ATOM 771 N N . ALA A 1 98 ? 8.992 20.984 7.167 1.00 79.62 98 ALA A N 1
ATOM 772 C CA . ALA A 1 98 ? 8.378 21.870 6.185 1.00 79.62 98 ALA A CA 1
ATOM 773 C C . ALA A 1 98 ? 8.287 23.308 6.716 1.00 79.62 98 ALA A C 1
ATOM 775 O O . ALA A 1 98 ? 8.646 24.231 5.990 1.00 79.62 98 ALA A O 1
ATOM 776 N N . ASP A 1 99 ? 7.895 23.490 7.978 1.00 78.94 99 ASP A N 1
ATO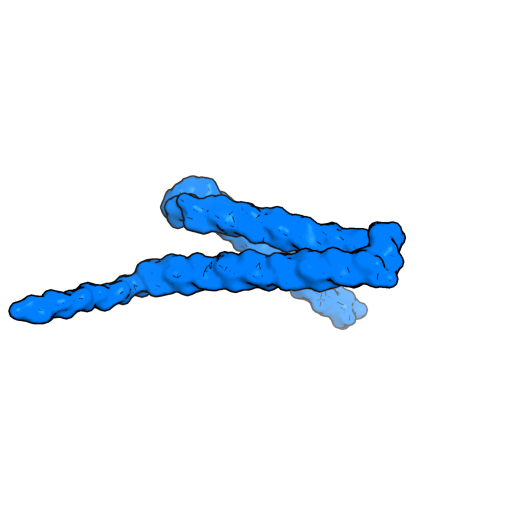M 777 C CA . ASP A 1 99 ? 7.832 24.802 8.631 1.00 78.94 99 ASP A CA 1
ATOM 778 C C . ASP A 1 99 ? 9.226 25.455 8.736 1.00 78.94 99 ASP A C 1
ATOM 780 O O . ASP A 1 99 ? 9.384 26.634 8.414 1.00 78.94 99 ASP A O 1
ATOM 784 N N . ASP A 1 100 ? 10.259 24.680 9.083 1.00 75.06 100 ASP A N 1
ATOM 785 C CA . ASP A 1 100 ? 11.654 25.145 9.134 1.00 75.06 100 ASP A CA 1
ATOM 786 C C . ASP A 1 100 ? 12.182 25.545 7.743 1.00 75.06 100 ASP A C 1
ATOM 788 O O . ASP A 1 100 ? 12.904 26.534 7.602 1.00 75.06 100 ASP A O 1
ATOM 792 N N . ALA A 1 101 ? 11.808 24.802 6.693 1.00 69.94 101 ALA A N 1
ATOM 793 C CA . ALA A 1 101 ? 12.186 25.118 5.314 1.00 69.94 101 ALA A CA 1
ATOM 794 C C . ALA A 1 101 ? 11.508 26.398 4.797 1.00 69.94 101 ALA A C 1
ATOM 796 O O . ALA A 1 101 ? 12.119 27.143 4.032 1.00 69.94 101 ALA A O 1
ATOM 797 N N . VAL A 1 102 ? 10.270 26.668 5.225 1.00 71.31 102 VAL A N 1
ATOM 798 C CA . VAL A 1 102 ? 9.559 27.921 4.925 1.00 71.31 102 VAL A CA 1
ATOM 799 C C . VAL A 1 102 ? 10.211 29.091 5.666 1.00 71.31 102 VAL A C 1
ATOM 801 O O . VAL A 1 102 ? 10.489 30.116 5.052 1.00 71.31 102 VAL A O 1
ATOM 804 N N . ALA A 1 103 ? 10.551 28.924 6.948 1.00 64.69 103 ALA A N 1
ATOM 805 C CA . ALA A 1 103 ? 11.221 29.959 7.738 1.00 64.69 103 ALA A CA 1
ATOM 806 C C . ALA A 1 103 ? 12.631 30.309 7.217 1.00 64.69 103 ALA A C 1
ATOM 808 O O . ALA A 1 103 ? 13.041 31.467 7.271 1.00 64.69 103 ALA A O 1
ATOM 809 N N . ALA A 1 104 ? 13.365 29.327 6.682 1.00 64.62 104 ALA A N 1
ATOM 810 C CA . ALA A 1 104 ? 14.690 29.529 6.092 1.00 64.62 104 ALA A CA 1
ATOM 811 C C . ALA A 1 104 ? 14.663 30.092 4.655 1.00 64.62 104 ALA A C 1
ATOM 813 O O . ALA A 1 104 ? 15.688 30.573 4.183 1.00 64.62 104 ALA A O 1
ATOM 814 N N . GLY A 1 105 ? 13.526 30.014 3.953 1.00 57.03 105 GLY A N 1
ATOM 815 C CA . GLY A 1 105 ? 13.353 30.547 2.595 1.00 57.03 105 GLY A CA 1
ATOM 816 C C . GLY A 1 105 ? 12.962 32.029 2.531 1.00 57.03 105 GLY A C 1
ATOM 817 O O . GLY A 1 105 ? 13.101 32.635 1.472 1.00 57.03 105 GLY A O 1
ATOM 818 N N . ASP A 1 106 ? 12.508 32.598 3.651 1.00 54.94 106 ASP A N 1
ATOM 819 C CA . ASP A 1 106 ? 12.135 34.015 3.813 1.00 54.94 106 ASP A CA 1
ATOM 820 C C . ASP A 1 106 ? 13.243 34.864 4.490 1.00 54.94 106 ASP A C 1
ATOM 822 O O . ASP A 1 106 ? 12.998 36.017 4.857 1.00 54.94 106 ASP A O 1
ATOM 826 N N . SER A 1 107 ? 14.454 34.310 4.676 1.00 49.34 107 SER A N 1
ATOM 827 C CA . SER A 1 107 ? 15.622 34.980 5.292 1.00 49.34 107 SER A CA 1
ATOM 828 C C . SER A 1 107 ? 16.706 35.369 4.289 1.00 49.34 107 SER A C 1
ATOM 830 O O . SER A 1 107 ? 16.982 34.568 3.369 1.00 49.34 107 SER A O 1
#

Organism: NCBI:txid298794

pLDDT: mean 83.69, std 9.55, range [39.47, 93.62]

Sequence (107 aa):
MSAKKPRATAAEIRSRAFLDVIAWLEFRVAVCRDGLERYTASHGADSRAAATERAAAFEAELILREIGKLALLPPRSRAFRQAAEERRRYVAERERAADDAVAAGDS

Radius of gyration: 20.77 Å; chains: 1; bounding box: 61×46×47 Å

Secondary structure (DSSP, 8-state):
----PPPPPHHHHHHHHHHHHHHHHHHHHHHHHHHHHHHHHHH-TT-HHHHHHHHHHHHHHHHHHHHHHHHTS-TTSHHHHHHHHHHHHHHHHHHHHHHHHHHHH--

Foldseek 3Di:
DDDDDDDDDPVRVVLVVLVVVLVVLVVVLVVLVVVLVVVCVVPPPPDPVSVVSVVVSVVSVVVSVVVVVLSPDDCPDPVVVVVVVVVVVVVVVVVVVVVVVVVVVVD